Protein AF-D2R4L5-F1 (afdb_monomer)

InterPro domains:
  IPR021660 Protein of unknown function DUF3253 [PF11625] (34-108)
  IPR036388 Winged helix-like DNA-binding domain superfamily [G3DSA:1.10.10.10] (30-110)
  IPR036390 Winged helix DNA-binding domain superfamily [SSF46785] (32-108)

Foldseek 3Di:
DPPVVVVVVVVVVVVVVVVVVVPPPDDDPDDLVLLLVLLLVVQVVQDQVDWDWLLVSLCVPPVPPSVVCSVSNLVSLLVCVVVLQKFKDDPNHTDRSVPDDDTIIIHGRPD

pLDDT: mean 78.55, std 17.12, range [42.97, 93.5]

Structure (mmCIF, N/CA/C/O backbone):
data_AF-D2R4L5-F1
#
_entry.id   AF-D2R4L5-F1
#
loop_
_atom_site.group_PDB
_atom_site.id
_atom_site.type_symbol
_atom_site.label_atom_id
_atom_site.label_alt_id
_atom_site.label_comp_id
_atom_site.label_asym_id
_atom_site.label_entity_id
_atom_site.label_seq_id
_atom_site.pdbx_PDB_ins_code
_atom_site.Cartn_x
_atom_site.Cartn_y
_atom_site.Cartn_z
_atom_site.occupancy
_atom_site.B_iso_or_equiv
_atom_site.auth_seq_id
_atom_site.auth_comp_id
_atom_site.auth_asym_id
_atom_site.auth_atom_id
_atom_site.pdbx_PDB_model_num
ATOM 1 N N . MET A 1 1 ? 33.241 23.431 -46.291 1.00 52.47 1 MET A N 1
ATOM 2 C CA . MET A 1 1 ? 33.725 22.310 -45.450 1.00 52.47 1 MET A CA 1
ATOM 3 C C . MET A 1 1 ? 33.050 22.187 -44.071 1.00 52.47 1 MET A C 1
ATOM 5 O O . MET A 1 1 ? 32.964 21.078 -43.570 1.00 52.47 1 MET A O 1
ATOM 9 N N . ALA A 1 2 ? 32.491 23.248 -43.464 1.00 50.22 2 ALA A N 1
ATOM 10 C CA . ALA A 1 2 ? 31.943 23.190 -42.091 1.00 50.22 2 ALA A CA 1
ATOM 11 C C . ALA A 1 2 ? 30.556 22.516 -41.909 1.00 50.22 2 ALA A C 1
ATOM 13 O O . ALA A 1 2 ? 30.177 22.177 -40.792 1.00 50.22 2 ALA A O 1
ATOM 14 N N . ARG A 1 3 ? 29.773 22.297 -42.979 1.00 47.00 3 ARG A N 1
ATOM 15 C CA . ARG A 1 3 ? 28.398 21.748 -42.875 1.00 47.00 3 ARG A CA 1
ATOM 16 C C . ARG A 1 3 ? 28.323 20.218 -42.745 1.00 47.00 3 ARG A C 1
ATOM 18 O O . ARG A 1 3 ? 27.287 19.707 -42.328 1.00 47.00 3 ARG A O 1
ATOM 25 N N . LEU A 1 4 ? 29.395 19.489 -43.072 1.00 42.97 4 LEU A N 1
ATOM 26 C CA . LEU A 1 4 ? 29.405 18.019 -43.035 1.00 42.97 4 LEU A CA 1
ATOM 27 C C . LEU A 1 4 ? 29.688 17.473 -41.621 1.00 42.97 4 LEU A C 1
ATOM 29 O O . LEU A 1 4 ? 29.049 16.514 -41.195 1.00 42.97 4 LEU A O 1
ATOM 33 N N . ALA A 1 5 ? 30.545 18.151 -40.847 1.00 52.06 5 ALA A N 1
ATOM 34 C CA . ALA A 1 5 ? 30.889 17.764 -39.473 1.00 52.06 5 ALA A CA 1
ATOM 35 C C . ALA A 1 5 ? 29.689 17.831 -38.504 1.00 52.06 5 ALA A C 1
ATOM 37 O O . ALA A 1 5 ? 29.528 16.976 -37.635 1.00 52.06 5 ALA A O 1
ATOM 38 N N . VAL A 1 6 ? 28.782 18.797 -38.697 1.00 51.81 6 VAL A N 1
ATOM 39 C CA . VAL A 1 6 ? 27.585 18.962 -37.848 1.00 51.81 6 VAL A CA 1
ATOM 40 C C . VAL A 1 6 ? 26.556 17.841 -38.075 1.00 51.81 6 VAL A C 1
ATOM 42 O O . VAL A 1 6 ? 25.823 17.474 -37.154 1.00 51.81 6 VAL A O 1
ATOM 45 N N . LYS A 1 7 ? 26.500 17.262 -39.285 1.00 49.19 7 LYS A N 1
ATOM 46 C CA . LYS A 1 7 ? 25.564 16.173 -39.619 1.00 49.19 7 LYS A CA 1
ATOM 47 C C . LYS A 1 7 ? 25.959 14.853 -38.948 1.00 49.19 7 LYS A C 1
ATOM 49 O O . LYS A 1 7 ? 25.086 14.166 -38.427 1.00 49.19 7 LYS A O 1
ATOM 54 N N . LEU A 1 8 ? 27.256 14.555 -38.870 1.00 52.03 8 LEU A N 1
ATOM 55 C CA . LEU A 1 8 ? 27.782 13.377 -38.166 1.00 52.03 8 LEU A CA 1
ATOM 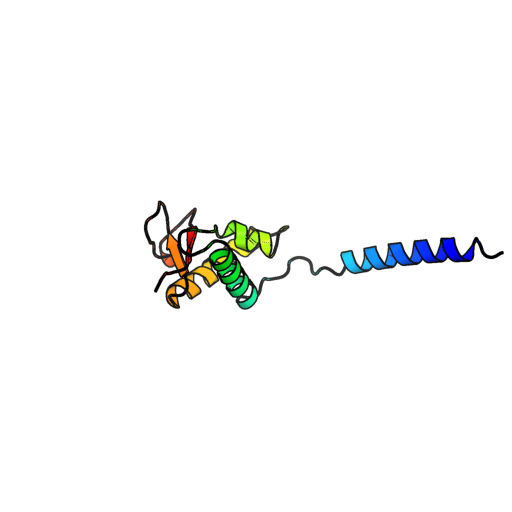56 C C . LEU A 1 8 ? 27.577 13.471 -36.642 1.00 52.03 8 LEU A C 1
ATOM 58 O O . LEU A 1 8 ? 27.194 12.490 -36.007 1.00 52.03 8 LEU A O 1
ATOM 62 N N . ALA A 1 9 ? 27.705 14.670 -36.061 1.00 52.72 9 ALA A N 1
ATOM 63 C CA . ALA A 1 9 ? 27.477 14.891 -34.630 1.00 52.72 9 ALA A CA 1
ATOM 64 C C . ALA A 1 9 ? 26.014 14.654 -34.185 1.00 52.72 9 ALA A C 1
ATOM 66 O O . ALA A 1 9 ? 25.773 14.233 -33.053 1.00 52.72 9 ALA A O 1
ATOM 67 N N . LYS A 1 10 ? 25.021 14.876 -35.064 1.00 49.88 10 LYS A N 1
ATOM 68 C CA . LYS A 1 10 ? 23.603 14.579 -34.768 1.00 49.88 10 LYS A CA 1
ATOM 69 C C . LYS A 1 10 ? 23.300 13.076 -34.748 1.00 49.88 10 LYS A C 1
ATOM 71 O O . LYS A 1 10 ? 22.508 12.644 -33.916 1.00 49.88 10 LYS A O 1
ATOM 76 N N . ILE A 1 11 ? 23.958 12.287 -35.601 1.00 55.38 11 ILE A N 1
ATOM 77 C CA . ILE A 1 11 ? 23.800 10.822 -35.652 1.00 55.38 11 ILE A CA 1
ATOM 78 C C . ILE A 1 11 ? 24.345 10.184 -34.362 1.00 55.38 11 ILE A C 1
ATOM 80 O O . ILE A 1 11 ? 23.689 9.332 -33.766 1.00 55.38 11 ILE A O 1
ATOM 84 N N . ALA A 1 12 ? 25.482 10.673 -33.855 1.00 52.12 12 ALA A N 1
ATOM 85 C CA . ALA A 1 12 ? 26.055 10.207 -32.589 1.00 52.12 12 ALA A CA 1
ATOM 86 C C . ALA A 1 12 ? 25.169 10.528 -31.366 1.00 52.12 12 ALA A C 1
ATOM 88 O O . ALA A 1 12 ? 25.120 9.756 -30.408 1.00 52.12 12 ALA A O 1
ATOM 89 N N . LYS A 1 13 ? 24.429 11.647 -31.400 1.00 45.88 13 LYS A N 1
ATOM 90 C CA . LYS A 1 13 ? 23.533 12.049 -30.303 1.00 45.88 13 LYS A CA 1
ATOM 91 C C . LYS A 1 13 ? 22.282 11.165 -30.224 1.00 45.88 13 LYS A C 1
ATOM 93 O O . LYS A 1 13 ? 21.882 10.814 -29.122 1.00 45.88 13 LYS A O 1
ATOM 98 N N . LEU A 1 14 ? 21.738 10.736 -31.368 1.00 52.41 14 LEU A N 1
ATOM 99 C CA . LEU A 1 14 ? 20.626 9.775 -31.452 1.00 52.41 14 LEU A CA 1
ATOM 100 C C . LEU A 1 14 ? 21.019 8.367 -30.973 1.00 52.41 14 LEU A C 1
ATOM 102 O O . LEU A 1 14 ? 20.245 7.722 -30.267 1.00 52.41 14 LEU A O 1
ATOM 106 N N . ALA A 1 15 ? 22.234 7.910 -31.290 1.00 53.06 15 ALA A N 1
ATOM 107 C CA . ALA A 1 15 ? 22.732 6.612 -30.829 1.00 53.06 15 ALA A CA 1
ATOM 108 C C . ALA A 1 15 ? 22.910 6.567 -29.299 1.00 53.06 15 ALA A C 1
ATOM 110 O O . ALA A 1 15 ? 22.579 5.565 -28.664 1.00 53.06 15 ALA A O 1
ATOM 111 N N . LYS A 1 16 ? 23.357 7.677 -28.691 1.00 47.22 16 LYS A N 1
ATOM 112 C CA . LYS A 1 16 ? 23.532 7.778 -27.234 1.00 47.22 16 LYS A CA 1
ATOM 113 C C . LYS A 1 16 ? 22.195 7.740 -26.483 1.00 47.22 16 LYS A C 1
ATOM 115 O O . LYS A 1 16 ? 22.097 7.065 -25.467 1.00 47.22 16 LYS A O 1
ATOM 120 N N . THR A 1 17 ? 21.144 8.356 -27.033 1.00 50.00 17 THR A N 1
ATOM 121 C CA . THR A 1 17 ? 19.787 8.294 -26.458 1.00 50.00 17 THR A CA 1
ATOM 122 C C . THR A 1 17 ? 19.170 6.895 -26.560 1.00 50.00 17 THR A C 1
ATOM 124 O O . THR A 1 17 ? 18.456 6.471 -25.657 1.00 50.00 17 THR A O 1
ATOM 127 N N . CYS A 1 18 ? 19.464 6.146 -27.628 1.00 45.62 18 CYS A N 1
ATOM 128 C CA . CYS A 1 18 ? 19.000 4.762 -27.771 1.00 45.62 18 CYS A CA 1
ATOM 129 C C . CYS A 1 18 ? 19.695 3.801 -26.791 1.00 45.62 18 CYS A C 1
ATOM 131 O O . CYS A 1 18 ? 19.033 2.954 -26.199 1.00 45.62 18 CYS A O 1
ATOM 133 N N . PHE A 1 19 ? 21.002 3.953 -26.555 1.00 45.78 19 PHE A N 1
ATOM 134 C CA . PHE A 1 19 ? 21.737 3.099 -25.611 1.00 45.78 19 PHE A CA 1
ATOM 135 C C . PHE A 1 19 ? 21.300 3.308 -24.148 1.00 45.78 19 PHE A C 1
ATOM 137 O O . PHE A 1 19 ? 21.194 2.358 -23.370 1.00 45.78 19 PHE A O 1
ATOM 144 N N . GLU A 1 20 ? 20.952 4.544 -23.792 1.00 48.31 20 GLU A N 1
ATOM 145 C CA . GLU A 1 20 ? 20.446 4.910 -22.462 1.00 48.31 20 GLU A CA 1
ATOM 146 C C . GLU A 1 20 ? 19.008 4.404 -22.222 1.00 48.31 20 GLU A C 1
ATOM 148 O O . GLU A 1 20 ? 18.613 4.120 -21.092 1.00 48.31 20 GLU A O 1
ATOM 153 N N . LEU A 1 21 ? 18.237 4.185 -23.294 1.00 53.22 21 LEU A N 1
ATOM 154 C CA . LEU A 1 21 ? 16.917 3.546 -23.245 1.00 53.22 21 LEU A CA 1
ATOM 155 C C . LEU A 1 21 ? 16.979 2.011 -23.168 1.00 53.22 21 LEU A C 1
ATOM 157 O O . LEU A 1 21 ? 16.031 1.405 -22.664 1.00 53.22 21 LEU A O 1
ATOM 161 N N . LEU A 1 22 ? 18.071 1.401 -23.640 1.00 52.97 22 LEU A N 1
ATOM 162 C CA . LEU A 1 22 ? 18.275 -0.054 -23.709 1.00 52.97 22 LEU A CA 1
ATOM 163 C C . LEU A 1 22 ? 19.066 -0.628 -22.523 1.00 52.97 22 LEU A C 1
ATOM 165 O O . LEU A 1 22 ? 19.101 -1.840 -22.351 1.00 52.97 22 LEU A O 1
ATOM 169 N N . SER A 1 23 ? 19.628 0.225 -21.663 1.00 49.41 23 SER A N 1
ATOM 170 C CA . SER A 1 23 ? 20.231 -0.177 -20.379 1.00 49.41 23 SER A CA 1
ATOM 171 C C . SER A 1 23 ? 19.214 -0.262 -19.227 1.00 49.41 23 SER A C 1
ATOM 173 O O . SER A 1 23 ? 19.593 -0.274 -18.057 1.00 49.41 23 SER A O 1
ATOM 175 N N . LYS A 1 24 ? 17.908 -0.291 -19.523 1.00 50.16 24 LYS A N 1
ATOM 176 C CA . LYS A 1 24 ? 16.883 -0.521 -18.498 1.00 50.16 24 LYS A CA 1
ATOM 177 C C . LYS A 1 24 ? 16.945 -1.992 -18.084 1.00 50.16 24 LYS A C 1
ATOM 179 O O . LYS A 1 24 ? 16.746 -2.838 -18.955 1.00 50.16 24 LYS A O 1
ATOM 184 N N . PRO A 1 25 ? 17.177 -2.323 -16.801 1.00 49.44 25 PRO A N 1
ATOM 185 C CA . PRO A 1 25 ? 17.052 -3.702 -16.366 1.00 49.44 25 PRO A CA 1
ATOM 186 C C . PRO A 1 25 ? 15.628 -4.163 -16.682 1.00 49.44 25 PRO A C 1
ATOM 188 O O . PRO A 1 25 ? 14.644 -3.533 -16.286 1.00 49.44 25 PRO A O 1
ATOM 191 N N . SER A 1 26 ? 15.534 -5.234 -17.463 1.00 57.22 26 SER A N 1
ATOM 192 C CA . SER A 1 26 ? 14.316 -6.009 -17.643 1.00 57.22 26 SER A CA 1
ATOM 193 C C . SER A 1 26 ? 13.786 -6.379 -16.256 1.00 57.22 26 SER A C 1
ATOM 195 O O . SER A 1 26 ? 14.453 -7.102 -15.524 1.00 57.22 26 SER A O 1
ATOM 197 N N . CYS A 1 27 ? 12.623 -5.820 -15.914 1.00 49.25 27 CYS A N 1
ATOM 198 C CA . CYS A 1 27 ? 11.894 -5.982 -14.653 1.00 49.25 27 CYS A CA 1
ATOM 199 C C . CYS A 1 27 ? 12.685 -5.563 -13.394 1.00 49.25 27 CYS A C 1
ATOM 201 O O . CYS A 1 27 ? 13.349 -6.392 -12.772 1.00 49.25 27 CYS A O 1
ATOM 203 N N . PRO A 1 28 ? 12.591 -4.294 -12.944 1.00 63.75 28 PRO A N 1
ATOM 204 C CA . PRO A 1 28 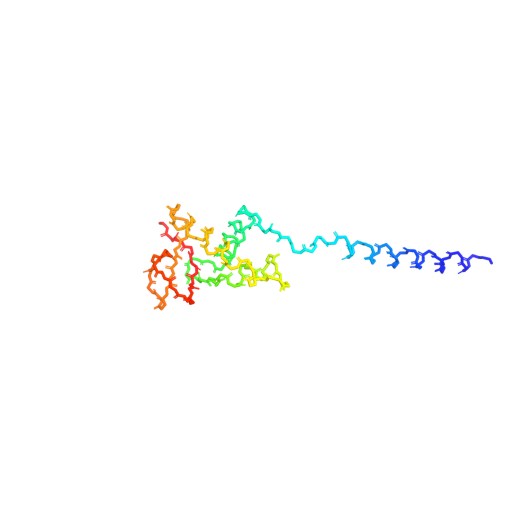? 13.089 -3.944 -11.622 1.00 63.75 28 PRO A CA 1
ATOM 205 C C . PRO A 1 28 ? 12.226 -4.649 -10.568 1.00 63.75 28 PRO A C 1
ATOM 207 O O . PRO A 1 28 ? 11.033 -4.370 -10.449 1.00 63.75 28 PRO A O 1
ATOM 210 N N . VAL A 1 29 ? 12.828 -5.554 -9.793 1.00 65.31 29 VAL A N 1
ATOM 211 C CA . VAL A 1 29 ? 12.244 -6.004 -8.523 1.00 65.31 29 VAL A CA 1
ATOM 212 C C . VAL A 1 29 ? 12.119 -4.763 -7.644 1.00 65.31 29 VAL A C 1
ATOM 214 O O . VAL A 1 29 ? 13.131 -4.152 -7.289 1.00 65.31 29 VAL A O 1
ATOM 217 N N . LEU A 1 30 ? 10.890 -4.337 -7.345 1.00 76.81 30 LEU A N 1
ATOM 218 C CA . LEU A 1 30 ? 10.683 -3.165 -6.506 1.00 76.81 30 LEU A CA 1
ATOM 219 C C . LEU A 1 30 ? 11.114 -3.484 -5.079 1.00 76.81 30 LEU A C 1
ATOM 221 O O . LEU A 1 30 ? 10.668 -4.453 -4.466 1.00 76.81 30 LEU A O 1
ATOM 225 N N . THR A 1 31 ? 11.976 -2.641 -4.524 1.00 86.38 31 THR A N 1
ATOM 226 C CA . THR A 1 31 ? 12.368 -2.785 -3.123 1.00 86.38 31 THR A CA 1
ATOM 227 C C . THR A 1 31 ? 11.209 -2.382 -2.210 1.00 86.38 31 THR A C 1
ATOM 229 O O . THR A 1 31 ? 10.411 -1.498 -2.537 1.00 86.38 31 THR A O 1
ATOM 232 N N . GLY A 1 32 ? 11.133 -2.988 -1.021 1.00 86.69 32 GLY A N 1
ATOM 233 C CA . GLY A 1 32 ? 10.084 -2.665 -0.046 1.00 86.69 32 GLY A CA 1
ATOM 234 C C . GLY A 1 32 ? 10.040 -1.176 0.316 1.00 86.69 32 GLY A C 1
ATOM 235 O O . GLY A 1 32 ? 8.960 -0.609 0.447 1.00 86.69 32 GLY A O 1
ATOM 236 N N . VAL A 1 33 ? 11.205 -0.523 0.366 1.00 88.88 33 VAL A N 1
ATOM 237 C CA . VAL A 1 33 ? 11.342 0.912 0.662 1.00 88.88 33 VAL A CA 1
ATOM 238 C C . VAL A 1 33 ? 10.720 1.785 -0.433 1.00 88.88 33 VAL A C 1
ATOM 240 O O . VAL A 1 33 ? 10.043 2.766 -0.127 1.00 88.88 33 VAL A O 1
ATOM 243 N N . GLN A 1 34 ? 10.900 1.429 -1.710 1.00 90.00 34 GLN A N 1
ATOM 244 C CA . GLN A 1 34 ? 10.294 2.167 -2.826 1.00 90.00 34 GLN A CA 1
ATOM 245 C C . GLN A 1 34 ? 8.768 2.07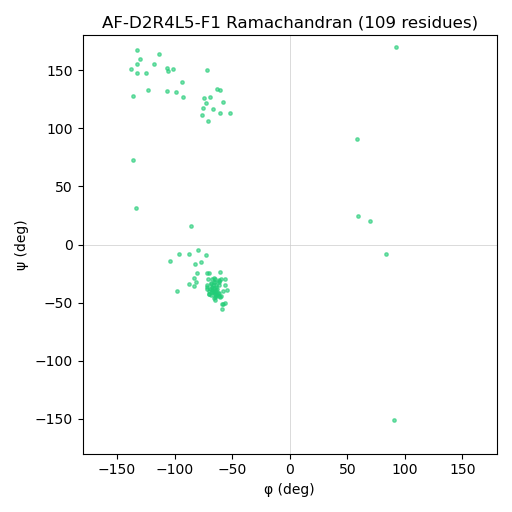3 -2.793 1.00 90.00 34 GLN A C 1
ATOM 247 O O . GLN A 1 34 ? 8.081 3.074 -2.992 1.00 90.00 34 GLN A O 1
ATOM 252 N N . ILE A 1 35 ? 8.244 0.880 -2.508 1.00 92.06 35 ILE A N 1
ATOM 253 C CA . ILE A 1 35 ? 6.804 0.649 -2.388 1.00 92.06 35 ILE A CA 1
ATOM 254 C C . ILE A 1 35 ? 6.236 1.430 -1.201 1.00 92.06 35 ILE A C 1
ATOM 256 O O . ILE A 1 35 ? 5.242 2.133 -1.358 1.00 92.06 35 ILE A O 1
ATOM 260 N N . GLU A 1 36 ? 6.878 1.348 -0.034 1.00 93.19 36 GLU A N 1
ATOM 261 C CA . GLU A 1 36 ? 6.472 2.069 1.176 1.00 93.19 36 GLU A CA 1
ATOM 262 C C . GLU A 1 36 ? 6.407 3.581 0.928 1.00 93.19 36 GLU A C 1
ATOM 264 O O . GLU A 1 36 ? 5.372 4.206 1.172 1.00 93.19 36 GLU A O 1
ATOM 269 N N . SER A 1 37 ? 7.468 4.155 0.354 1.00 93.00 37 SER A N 1
ATOM 270 C CA . SER A 1 37 ? 7.520 5.581 0.027 1.00 93.00 37 SER A CA 1
ATOM 271 C C . SER A 1 37 ? 6.422 5.985 -0.961 1.00 93.00 37 SER A C 1
ATOM 273 O O . SER A 1 37 ? 5.718 6.969 -0.732 1.00 93.00 37 SER A O 1
ATOM 275 N N . ALA A 1 38 ? 6.209 5.201 -2.021 1.00 93.25 38 ALA A N 1
ATOM 276 C CA . ALA A 1 38 ? 5.185 5.491 -3.021 1.00 93.25 38 ALA A CA 1
ATOM 277 C C . ALA A 1 38 ? 3.765 5.429 -2.447 1.00 93.25 38 ALA A C 1
ATOM 279 O O . ALA A 1 38 ? 2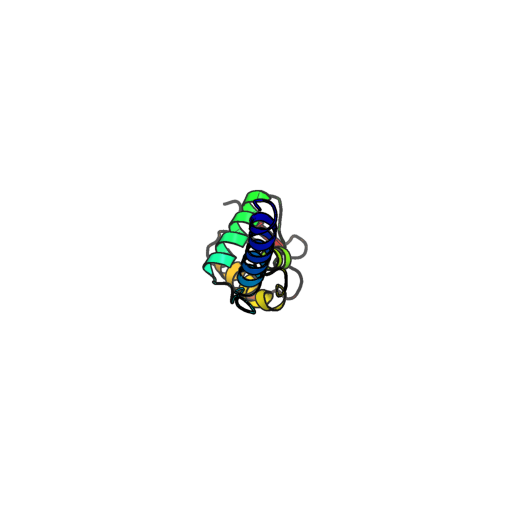.937 6.282 -2.773 1.00 93.25 38 ALA A O 1
ATOM 280 N N . ILE A 1 39 ? 3.476 4.451 -1.578 1.00 92.94 39 ILE A N 1
ATOM 281 C CA . ILE A 1 39 ? 2.182 4.361 -0.894 1.00 92.94 39 ILE A CA 1
ATOM 282 C C . ILE A 1 39 ? 1.953 5.634 -0.087 1.00 92.94 39 ILE A C 1
ATOM 284 O O . ILE A 1 39 ? 0.950 6.309 -0.319 1.00 92.94 39 ILE A O 1
ATOM 288 N N . LEU A 1 40 ? 2.891 5.983 0.802 1.00 91.81 40 LEU A N 1
ATOM 289 C CA . LEU A 1 40 ? 2.784 7.143 1.688 1.00 91.81 40 LEU A CA 1
ATOM 290 C C . LEU A 1 40 ? 2.641 8.453 0.905 1.00 91.81 40 LEU A C 1
ATOM 292 O O . LEU A 1 40 ? 1.763 9.254 1.215 1.00 91.81 40 LEU A O 1
ATOM 296 N N . GLN A 1 41 ? 3.429 8.645 -0.154 1.00 91.50 41 GLN A N 1
ATOM 297 C CA . GLN A 1 41 ? 3.331 9.824 -1.017 1.00 91.50 41 GLN A CA 1
ATOM 298 C C . GLN A 1 41 ? 1.965 9.929 -1.702 1.00 91.50 41 GLN A C 1
ATOM 300 O O . GLN A 1 41 ? 1.381 11.012 -1.741 1.00 91.50 41 GLN A O 1
ATOM 305 N N . LEU A 1 42 ? 1.433 8.825 -2.234 1.00 92.06 42 LEU A N 1
ATOM 306 C CA . LEU A 1 42 ? 0.144 8.831 -2.927 1.00 92.06 42 LEU A CA 1
ATOM 307 C C . LEU A 1 42 ? -1.020 9.098 -1.974 1.00 92.06 42 LEU A C 1
ATOM 309 O O . LEU A 1 42 ? -1.908 9.885 -2.311 1.00 92.06 42 LEU A O 1
ATOM 313 N N . VAL A 1 43 ? -1.026 8.478 -0.792 1.00 91.12 43 VAL A N 1
ATOM 314 C CA . VAL A 1 43 ? -2.082 8.732 0.197 1.00 91.12 43 VAL A CA 1
ATOM 315 C C . VAL A 1 43 ? -1.973 10.146 0.778 1.00 91.12 43 VAL A C 1
ATOM 317 O O . VAL A 1 43 ? -2.990 10.826 0.892 1.00 91.12 43 VAL A O 1
ATOM 320 N N . ALA A 1 44 ? -0.757 10.650 1.024 1.00 88.19 44 ALA A N 1
ATOM 321 C CA . ALA A 1 44 ? -0.525 12.020 1.486 1.00 88.19 44 ALA A CA 1
ATOM 322 C C . ALA A 1 44 ? -0.957 13.063 0.452 1.00 88.19 44 ALA A C 1
ATOM 324 O O . ALA A 1 44 ? -1.667 14.008 0.787 1.00 88.19 44 ALA A O 1
ATOM 325 N N . LYS A 1 45 ? -0.616 12.857 -0.825 1.00 89.88 45 LYS A N 1
ATOM 326 C CA . LYS A 1 45 ? -1.019 13.748 -1.922 1.00 89.88 45 LYS A CA 1
ATOM 327 C C . LYS A 1 45 ? -2.539 13.826 -2.086 1.00 89.88 45 LYS A C 1
ATOM 329 O O . LYS A 1 45 ? -3.059 14.851 -2.519 1.00 89.88 45 LYS A O 1
ATOM 334 N N . ARG A 1 46 ? -3.260 12.742 -1.785 1.00 88.06 46 ARG A N 1
ATOM 335 C CA . ARG A 1 46 ? -4.726 12.701 -1.876 1.00 88.06 46 ARG A CA 1
ATOM 336 C C . ARG A 1 46 ? -5.412 13.309 -0.644 1.00 88.06 46 ARG A C 1
ATOM 338 O O . ARG A 1 46 ? -6.486 13.893 -0.799 1.00 8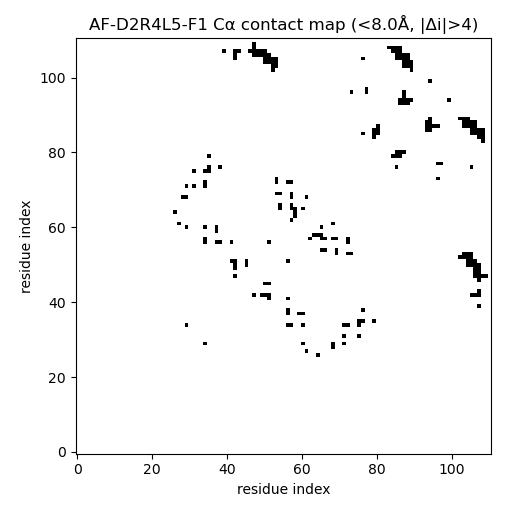8.06 46 ARG A O 1
ATOM 345 N N . GLY A 1 47 ? -4.803 13.197 0.532 1.00 83.88 47 GLY A N 1
ATOM 346 C CA . GLY A 1 47 ? -5.340 13.684 1.802 1.00 83.88 47 GLY A CA 1
ATOM 347 C C . GLY A 1 47 ? -6.152 12.632 2.578 1.00 83.88 47 GLY A C 1
ATOM 348 O O . GLY A 1 47 ? -6.478 11.573 2.039 1.00 83.88 47 GLY A O 1
ATOM 349 N N . PRO A 1 48 ? -6.508 12.920 3.844 1.00 75.19 48 PRO A N 1
ATOM 350 C CA . PRO A 1 48 ? -6.983 11.929 4.822 1.00 75.19 48 PRO A CA 1
ATOM 351 C C . PRO A 1 48 ? -8.333 11.280 4.484 1.00 75.19 48 PRO A C 1
ATOM 353 O O . PRO A 1 48 ? -8.568 10.126 4.823 1.00 75.19 48 PRO A O 1
ATOM 356 N N . ALA A 1 49 ? -9.214 11.979 3.765 1.00 77.56 49 ALA A N 1
ATOM 357 C CA . ALA A 1 49 ? -10.525 11.450 3.374 1.00 77.56 49 ALA A CA 1
ATOM 358 C C . ALA A 1 49 ? -10.502 10.653 2.057 1.00 77.56 49 ALA A C 1
ATOM 360 O O . ALA A 1 49 ? -11.511 10.070 1.656 1.00 77.56 49 ALA A O 1
ATOM 361 N N . LYS A 1 50 ? -9.375 10.655 1.337 1.00 87.94 50 LYS A N 1
ATOM 362 C CA . LYS A 1 50 ? -9.265 10.032 0.018 1.00 87.94 50 LYS A CA 1
ATOM 363 C C . LYS A 1 50 ? -8.463 8.742 0.103 1.00 87.94 50 LYS A C 1
ATOM 365 O O . LYS A 1 50 ? -7.576 8.577 0.931 1.00 87.94 50 LYS A O 1
ATOM 370 N N . SER A 1 51 ? -8.771 7.828 -0.808 1.00 90.31 51 SER A N 1
ATOM 371 C CA . SER A 1 51 ? -8.089 6.541 -0.907 1.00 90.31 51 SER A CA 1
ATOM 372 C C . SER A 1 51 ? -7.381 6.374 -2.244 1.00 90.31 51 SER A C 1
ATOM 374 O O . SER A 1 51 ? -7.784 6.984 -3.234 1.00 90.31 51 SER A O 1
ATOM 376 N N . CYS A 1 52 ? -6.345 5.541 -2.297 1.00 91.00 52 CYS A N 1
ATOM 377 C CA . CYS A 1 52 ? -5.719 5.052 -3.528 1.00 91.00 52 CYS A CA 1
ATOM 378 C C . CYS A 1 52 ? -5.936 3.537 -3.674 1.00 91.00 52 CYS A C 1
ATOM 380 O O . CYS A 1 52 ? -6.355 2.860 -2.731 1.00 91.00 52 CYS A O 1
ATOM 382 N N . CYS A 1 53 ? -5.719 2.985 -4.870 1.00 90.38 53 CYS A N 1
ATOM 383 C CA . CYS A 1 53 ? -5.734 1.532 -5.067 1.00 90.38 53 CYS A CA 1
ATOM 384 C C . CYS A 1 53 ? -4.307 0.964 -5.145 1.00 90.38 53 CYS A C 1
ATOM 386 O O . CYS A 1 53 ? -3.410 1.641 -5.647 1.00 90.38 53 CYS A O 1
ATOM 388 N N . PRO A 1 54 ? -4.088 -0.304 -4.746 1.00 89.56 54 PRO A N 1
ATOM 389 C CA . PRO A 1 54 ? -2.779 -0.948 -4.874 1.00 89.56 54 PRO A CA 1
ATOM 390 C C . PRO A 1 54 ? -2.230 -0.903 -6.305 1.00 89.56 54 PRO A C 1
ATOM 392 O O . PRO A 1 54 ? -1.053 -0.633 -6.517 1.00 89.56 54 PRO A O 1
ATOM 395 N N . SER A 1 55 ? -3.096 -1.093 -7.308 1.00 89.94 55 SER A N 1
ATOM 396 C CA . SER A 1 55 ? -2.718 -1.040 -8.726 1.00 89.94 55 SER A CA 1
ATOM 397 C C . SER A 1 55 ? -2.176 0.319 -9.163 1.00 89.94 55 SER A C 1
ATOM 399 O O . SER A 1 55 ? -1.370 0.375 -10.080 1.00 89.94 55 SER A O 1
ATOM 401 N N . GLU A 1 56 ? -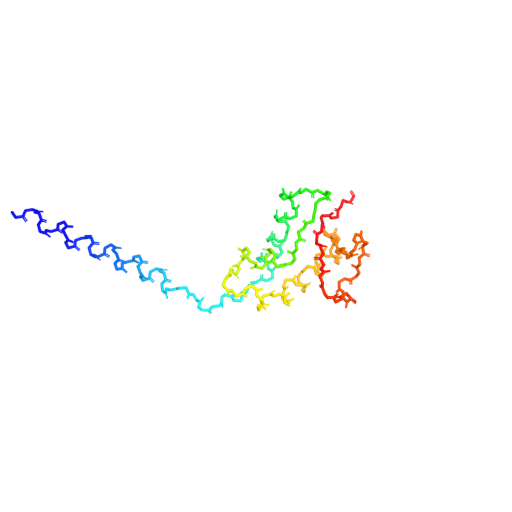2.619 1.414 -8.547 1.00 90.88 56 GLU A N 1
ATOM 402 C CA . GLU A 1 56 ? -2.104 2.752 -8.849 1.00 90.88 56 GLU A CA 1
ATOM 403 C C . GLU A 1 56 ? -0.667 2.911 -8.347 1.00 90.88 56 GLU A C 1
ATOM 405 O O . GLU A 1 56 ? 0.187 3.383 -9.094 1.00 90.88 56 GLU A O 1
ATOM 410 N N . VAL A 1 57 ? -0.384 2.426 -7.135 1.00 91.56 57 VAL A N 1
ATOM 411 C CA . VAL A 1 57 ? 0.972 2.388 -6.567 1.00 91.56 57 VAL A CA 1
ATOM 412 C C . VAL A 1 57 ? 1.900 1.593 -7.486 1.00 91.56 57 VAL A C 1
ATOM 414 O O . VAL A 1 57 ? 2.941 2.095 -7.907 1.00 91.56 57 VAL A O 1
ATOM 417 N N . ALA A 1 58 ? 1.495 0.379 -7.870 1.00 90.69 58 ALA A N 1
ATOM 418 C CA . ALA A 1 58 ? 2.305 -0.459 -8.750 1.00 90.69 58 ALA A CA 1
ATOM 419 C C . ALA A 1 58 ? 2.501 0.157 -10.138 1.00 90.69 58 ALA A C 1
ATOM 421 O O . ALA A 1 58 ? 3.599 0.089 -10.678 1.00 90.69 58 ALA A O 1
ATOM 4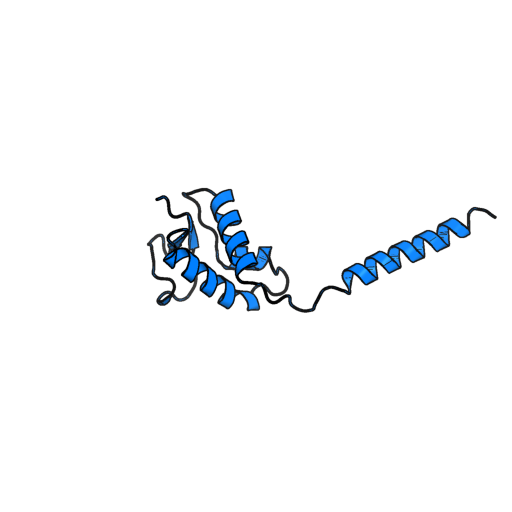22 N N . ARG A 1 59 ? 1.476 0.797 -10.717 1.00 89.75 59 ARG A N 1
ATOM 423 C CA . ARG A 1 59 ? 1.603 1.491 -12.010 1.00 89.75 59 ARG A CA 1
ATOM 424 C C . ARG A 1 59 ? 2.538 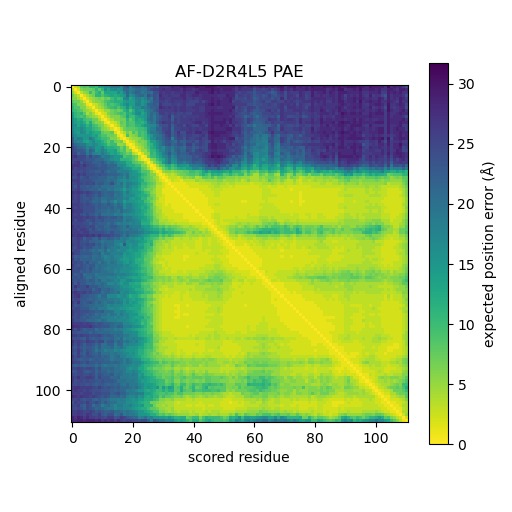2.692 -11.942 1.00 89.75 59 ARG A C 1
ATOM 426 O O . ARG A 1 59 ? 3.204 2.969 -12.933 1.00 89.75 59 ARG A O 1
ATOM 433 N N . SER A 1 60 ? 2.599 3.382 -10.803 1.00 88.50 60 SER A N 1
ATOM 434 C CA . SER A 1 60 ? 3.525 4.500 -10.607 1.00 88.50 60 SER A CA 1
ATOM 435 C C . SER A 1 60 ? 4.987 4.053 -10.573 1.00 88.50 60 SER A C 1
ATOM 437 O O . SER A 1 60 ? 5.859 4.836 -10.937 1.00 88.50 60 SER A O 1
ATOM 439 N N . LEU A 1 61 ? 5.257 2.828 -10.117 1.00 87.00 61 LEU A N 1
ATOM 440 C CA . LEU A 1 61 ? 6.612 2.301 -9.942 1.00 87.00 61 LEU A CA 1
ATOM 441 C C . LEU A 1 61 ? 7.070 1.418 -11.113 1.00 87.00 61 LEU A C 1
ATOM 443 O O . LEU A 1 61 ? 8.213 1.506 -11.548 1.00 87.00 61 LEU A O 1
ATOM 447 N N . ALA A 1 62 ? 6.175 0.585 -11.640 1.00 87.44 62 ALA A N 1
ATOM 448 C CA . ALA A 1 62 ? 6.440 -0.376 -12.705 1.00 87.44 62 ALA A CA 1
ATOM 449 C C . ALA A 1 62 ? 5.296 -0.356 -13.740 1.00 87.44 62 ALA A C 1
ATOM 451 O O . ALA A 1 62 ? 4.502 -1.292 -13.806 1.00 87.44 62 ALA A O 1
ATOM 452 N N . PRO A 1 63 ? 5.175 0.685 -14.584 1.00 85.56 63 PRO A N 1
ATOM 453 C CA . PRO A 1 63 ? 4.038 0.838 -15.500 1.00 85.56 63 PRO A CA 1
ATOM 454 C C . PRO A 1 63 ? 3.878 -0.322 -16.497 1.00 85.56 63 PRO A C 1
ATOM 456 O O . PRO A 1 63 ? 2.754 -0.633 -16.892 1.00 85.56 63 PRO A O 1
ATOM 459 N N . LEU A 1 64 ? 4.981 -0.978 -16.873 1.00 85.06 64 LEU A N 1
ATOM 460 C CA . LEU A 1 64 ? 4.994 -2.104 -17.812 1.00 85.06 64 LEU A CA 1
ATOM 461 C C . LEU A 1 64 ? 4.674 -3.453 -17.148 1.00 85.06 64 LEU A C 1
ATOM 463 O O . LEU A 1 64 ? 4.088 -4.309 -17.800 1.00 85.06 64 LEU A O 1
ATOM 467 N N . ASP A 1 65 ? 4.997 -3.624 -15.861 1.00 86.25 65 ASP A N 1
ATOM 468 C CA . ASP A 1 65 ? 4.908 -4.916 -15.159 1.00 86.25 65 ASP A CA 1
ATOM 469 C C . ASP A 1 65 ? 4.226 -4.812 -13.781 1.00 86.25 65 ASP A C 1
ATOM 471 O O . ASP A 1 65 ? 4.515 -5.521 -12.820 1.00 86.25 65 ASP A O 1
ATOM 475 N N . TRP A 1 66 ? 3.279 -3.881 -13.662 1.00 86.94 66 TRP A N 1
ATOM 476 C CA . TRP A 1 66 ? 2.610 -3.568 -12.396 1.00 86.94 66 TRP A CA 1
ATOM 477 C C . TRP A 1 66 ? 1.848 -4.759 -11.800 1.00 86.94 66 TRP A C 1
ATOM 479 O O . TRP A 1 66 ? 1.592 -4.780 -10.597 1.00 86.94 66 TRP A O 1
ATOM 489 N N . ARG A 1 67 ? 1.454 -5.738 -12.628 1.00 87.75 67 ARG A N 1
ATOM 490 C CA . ARG A 1 67 ? 0.737 -6.937 -12.172 1.00 87.75 67 ARG A CA 1
ATOM 491 C C . ARG A 1 67 ? 1.642 -7.852 -11.356 1.00 87.75 67 ARG A C 1
ATOM 493 O O . ARG A 1 67 ? 1.196 -8.308 -10.308 1.00 87.75 67 ARG A O 1
ATOM 500 N N . ALA A 1 68 ? 2.887 -8.060 -11.789 1.00 88.50 68 ALA A N 1
ATOM 501 C CA . ALA A 1 68 ? 3.861 -8.858 -11.047 1.00 88.50 68 ALA A CA 1
ATOM 502 C C . ALA A 1 68 ? 4.165 -8.246 -9.670 1.00 88.50 68 ALA A C 1
ATOM 504 O O . ALA A 1 68 ? 4.361 -8.961 -8.697 1.00 88.50 68 ALA A O 1
ATOM 505 N N . GLN A 1 69 ? 4.095 -6.916 -9.566 1.00 88.00 69 GLN A N 1
ATOM 506 C CA . GLN A 1 69 ? 4.365 -6.185 -8.326 1.00 88.00 69 GLN A CA 1
ATOM 507 C C . GLN A 1 69 ? 3.189 -6.182 -7.334 1.00 88.00 69 GLN A C 1
ATOM 509 O O . GLN A 1 69 ? 3.313 -5.646 -6.235 1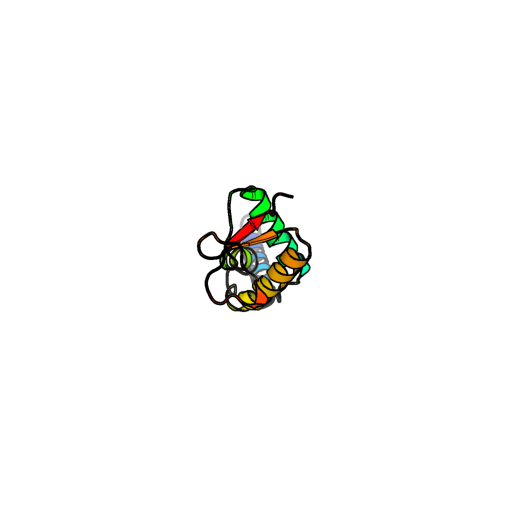.00 88.00 69 GLN A O 1
ATOM 514 N N . MET A 1 70 ? 2.017 -6.726 -7.692 1.00 89.38 70 MET A N 1
ATOM 515 C CA . MET A 1 70 ? 0.836 -6.644 -6.822 1.00 89.38 70 MET A CA 1
ATOM 516 C C . MET A 1 70 ? 1.001 -7.371 -5.496 1.00 89.38 70 MET A C 1
ATOM 518 O O . MET A 1 70 ? 0.502 -6.868 -4.487 1.00 89.38 70 MET A O 1
ATOM 522 N N . GLU A 1 71 ? 1.690 -8.508 -5.490 1.00 89.19 71 GLU A N 1
ATOM 523 C CA . GLU A 1 71 ? 1.928 -9.266 -4.262 1.00 89.19 71 GLU A CA 1
ATOM 524 C C . GLU A 1 71 ? 2.813 -8.469 -3.298 1.00 89.19 71 GLU A C 1
ATOM 526 O O . GLU A 1 71 ? 2.455 -8.267 -2.137 1.00 89.19 71 GLU A O 1
ATOM 531 N N . ASP A 1 72 ? 3.902 -7.884 -3.804 1.00 90.69 72 ASP A N 1
ATOM 532 C CA . ASP A 1 72 ? 4.783 -7.034 -3.006 1.00 90.69 72 ASP A CA 1
ATOM 533 C C . ASP A 1 72 ? 4.077 -5.778 -2.498 1.00 90.69 72 ASP A C 1
ATOM 535 O O . ASP A 1 72 ? 4.196 -5.432 -1.323 1.00 90.69 72 ASP A O 1
ATOM 539 N N . VAL A 1 73 ? 3.272 -5.122 -3.338 1.00 91.81 73 VAL A N 1
ATOM 540 C CA . VAL A 1 73 ? 2.494 -3.953 -2.908 1.00 91.81 73 VAL A CA 1
ATOM 541 C C . VAL A 1 73 ? 1.506 -4.317 -1.802 1.00 91.81 73 VAL A C 1
ATOM 543 O O . VAL A 1 73 ? 1.391 -3.570 -0.830 1.00 91.81 73 VAL A O 1
ATOM 546 N N . ARG A 1 74 ? 0.817 -5.462 -1.896 1.00 91.19 74 ARG A N 1
ATOM 547 C CA . ARG A 1 74 ? -0.087 -5.936 -0.834 1.00 91.19 74 ARG A CA 1
ATOM 548 C C . ARG A 1 74 ? 0.672 -6.252 0.450 1.00 91.19 74 ARG A C 1
ATOM 550 O O . ARG A 1 74 ? 0.236 -5.837 1.525 1.00 91.19 74 ARG A O 1
ATOM 557 N N . ARG A 1 75 ? 1.818 -6.925 0.349 1.00 91.44 75 ARG A N 1
ATOM 558 C CA . ARG A 1 75 ? 2.678 -7.259 1.490 1.00 91.44 75 ARG A CA 1
ATOM 559 C C . ARG A 1 75 ? 3.146 -6.007 2.229 1.00 91.44 75 ARG A C 1
ATOM 561 O O . ARG A 1 75 ? 2.946 -5.906 3.437 1.00 91.44 75 ARG A O 1
ATOM 568 N N . ILE A 1 76 ? 3.701 -5.027 1.517 1.00 93.50 76 ILE A N 1
ATOM 569 C CA . ILE A 1 76 ? 4.179 -3.776 2.124 1.00 93.50 76 ILE A CA 1
ATOM 570 C C . ILE A 1 76 ? 3.015 -2.939 2.667 1.00 93.50 76 ILE A C 1
ATOM 572 O O . ILE A 1 76 ? 3.104 -2.421 3.777 1.00 93.50 76 ILE A O 1
ATOM 576 N N . ALA A 1 77 ? 1.885 -2.855 1.956 1.00 92.25 77 ALA A N 1
ATOM 577 C CA . ALA A 1 77 ? 0.697 -2.177 2.477 1.00 92.25 77 ALA A CA 1
ATOM 578 C C . ALA A 1 77 ? 0.218 -2.800 3.800 1.00 92.25 77 ALA A C 1
ATOM 580 O O . ALA A 1 77 ? -0.123 -2.077 4.733 1.00 92.25 77 ALA A O 1
ATOM 581 N N . SER A 1 78 ? 0.264 -4.130 3.921 1.00 91.81 78 SER A N 1
ATOM 582 C CA . SER A 1 78 ? -0.080 -4.837 5.163 1.00 91.81 78 SER A CA 1
ATOM 583 C C . SER A 1 78 ? 0.858 -4.465 6.314 1.00 91.81 78 SER A C 1
ATOM 585 O O . SER A 1 78 ? 0.405 -4.216 7.430 1.00 91.81 78 SER A O 1
ATOM 587 N N . GLN A 1 79 ? 2.161 -4.350 6.040 1.00 92.88 79 GLN A N 1
ATOM 588 C CA . GLN A 1 79 ? 3.142 -3.889 7.027 1.00 92.88 79 GLN A CA 1
ATOM 589 C C . GLN A 1 79 ? 2.870 -2.445 7.473 1.00 92.88 79 GLN A C 1
ATOM 591 O O . GLN A 1 79 ? 3.005 -2.132 8.653 1.00 92.88 79 GLN A O 1
ATOM 596 N N . LEU A 1 80 ? 2.444 -1.566 6.563 1.00 92.06 80 LEU A N 1
ATOM 597 C CA . LEU A 1 80 ? 2.084 -0.184 6.899 1.00 92.06 80 LEU A CA 1
ATOM 598 C C . LEU A 1 80 ? 0.809 -0.084 7.745 1.00 92.06 80 LEU A C 1
ATOM 600 O O . LEU A 1 80 ? 0.723 0.796 8.603 1.00 92.06 80 LEU A O 1
ATOM 604 N N . VAL A 1 81 ? -0.152 -0.991 7.543 1.00 92.88 81 VAL A N 1
ATOM 605 C CA . VAL A 1 81 ? -1.319 -1.125 8.430 1.00 92.88 81 VAL A CA 1
ATOM 606 C C . VAL A 1 81 ? -0.887 -1.565 9.823 1.00 92.88 81 VAL A C 1
ATOM 608 O O . VAL A 1 81 ? -1.320 -0.966 10.805 1.00 92.88 81 VAL A O 1
ATOM 611 N N . ALA A 1 82 ? 0.010 -2.551 9.921 1.00 90.62 82 ALA A N 1
ATOM 612 C CA . ALA A 1 82 ? 0.553 -3.002 11.203 1.00 90.62 82 ALA A CA 1
ATOM 613 C C . ALA A 1 82 ? 1.323 -1.887 11.937 1.00 90.62 82 ALA A C 1
ATOM 615 O O . ALA A 1 82 ? 1.230 -1.775 13.155 1.00 90.62 82 ALA A O 1
ATOM 616 N N . LYS A 1 83 ? 2.019 -1.010 11.196 1.00 91.19 83 LYS A N 1
ATOM 617 C CA . LYS A 1 83 ? 2.662 0.209 11.724 1.00 91.19 83 LYS A CA 1
ATOM 618 C C . LYS A 1 83 ? 1.666 1.325 12.091 1.00 91.19 83 LYS A C 1
ATOM 620 O O . LYS A 1 83 ? 2.074 2.338 12.647 1.00 91.19 83 LYS A O 1
ATOM 625 N N . GLY A 1 84 ? 0.381 1.192 11.752 1.00 90.94 84 GLY A N 1
ATOM 626 C CA . GLY A 1 84 ? -0.643 2.204 12.026 1.00 90.94 84 GLY A CA 1
ATOM 627 C C . GLY A 1 84 ? -0.516 3.491 11.200 1.00 90.94 84 GLY A C 1
ATOM 628 O O . GLY A 1 84 ? -1.055 4.516 11.611 1.00 90.94 84 GLY A O 1
ATOM 629 N N . LEU A 1 85 ? 0.187 3.448 10.062 1.00 90.50 85 LEU A N 1
ATOM 630 C CA . LEU A 1 85 ? 0.390 4.605 9.173 1.00 90.50 85 LEU A CA 1
ATOM 631 C C . LEU A 1 85 ? -0.737 4.755 8.147 1.00 90.50 85 LEU A C 1
ATOM 633 O O . LEU A 1 85 ? -1.107 5.859 7.748 1.00 90.50 85 LEU A O 1
ATOM 637 N N . ILE A 1 86 ? -1.284 3.625 7.708 1.00 92.50 86 ILE A N 1
ATOM 638 C CA . ILE A 1 86 ? -2.396 3.567 6.764 1.00 92.50 86 ILE A CA 1
ATOM 639 C C . ILE A 1 86 ? -3.451 2.602 7.282 1.00 92.50 86 ILE A C 1
ATOM 641 O O . ILE A 1 86 ? -3.211 1.796 8.180 1.00 92.50 86 ILE A O 1
ATOM 645 N N . GLU A 1 87 ? -4.613 2.643 6.658 1.00 92.25 87 GLU A N 1
ATOM 646 C CA . GLU A 1 87 ? -5.670 1.665 6.854 1.00 92.25 87 GLU A CA 1
ATOM 647 C C . GLU A 1 87 ? -6.214 1.210 5.500 1.00 92.25 87 GLU A C 1
ATOM 649 O O . GLU A 1 87 ? -6.225 1.947 4.506 1.00 92.25 87 GLU A O 1
ATOM 654 N N . ILE A 1 88 ? -6.626 -0.053 5.461 1.00 92.56 88 ILE A N 1
ATOM 655 C CA . ILE A 1 88 ? -7.138 -0.701 4.262 1.00 92.56 88 ILE A CA 1
ATOM 656 C C . ILE A 1 88 ? -8.639 -0.841 4.415 1.00 92.56 88 ILE A C 1
ATOM 658 O O . ILE A 1 88 ? -9.133 -1.273 5.451 1.00 92.56 88 ILE A O 1
ATOM 662 N N . THR A 1 89 ? -9.365 -0.460 3.370 1.00 92.19 89 THR A N 1
ATOM 663 C CA . THR A 1 89 ? -10.821 -0.527 3.338 1.00 92.19 89 THR A CA 1
ATOM 664 C C . THR A 1 89 ? -11.321 -1.327 2.146 1.00 92.19 89 THR A C 1
ATOM 666 O O . THR A 1 89 ? -10.730 -1.313 1.060 1.00 92.19 89 THR A O 1
ATOM 669 N N . GLN A 1 90 ? -12.446 -2.007 2.340 1.00 92.25 90 GLN A N 1
ATOM 670 C CA . GLN A 1 90 ? -13.193 -2.694 1.295 1.00 92.25 90 GLN A CA 1
ATOM 671 C C . GLN A 1 90 ? -14.677 -2.385 1.491 1.00 92.25 90 GLN A C 1
ATOM 673 O O . GLN A 1 90 ? -15.194 -2.474 2.599 1.00 92.25 90 GLN A O 1
ATOM 678 N N . GLY A 1 91 ? -15.353 -1.923 0.434 1.00 88.19 91 GLY A N 1
ATOM 679 C CA . GLY A 1 91 ? -16.741 -1.451 0.554 1.00 88.19 91 GLY A CA 1
ATOM 680 C C . GLY A 1 91 ? -16.921 -0.283 1.539 1.00 88.19 91 GLY A C 1
ATOM 681 O O . GLY A 1 91 ? -17.998 -0.116 2.094 1.00 88.19 91 GLY A O 1
ATOM 682 N N . GLY A 1 92 ? -15.864 0.497 1.797 1.00 86.44 92 GLY A N 1
ATOM 683 C CA . GLY A 1 92 ? -15.873 1.603 2.764 1.00 86.44 92 GLY A CA 1
ATOM 684 C C . GLY A 1 92 ? -15.621 1.195 4.220 1.00 86.44 92 GLY A C 1
ATOM 685 O O . GLY A 1 92 ? -15.405 2.071 5.052 1.00 86.44 92 GLY A O 1
ATOM 686 N N . GLN A 1 93 ? -15.575 -0.104 4.522 1.00 87.94 93 GLN A N 1
ATOM 687 C CA . GLN A 1 93 ? -15.304 -0.612 5.866 1.00 87.94 93 GLN A CA 1
ATOM 688 C C . GLN A 1 93 ? -13.810 -0.904 6.050 1.00 87.94 93 GLN A C 1
ATOM 690 O O . GLN A 1 93 ? -13.197 -1.425 5.113 1.00 87.94 93 GLN A O 1
ATOM 695 N N . PRO A 1 94 ? -13.205 -0.588 7.212 1.00 89.38 94 PRO A N 1
ATOM 696 C CA . PRO A 1 94 ? -11.856 -1.030 7.553 1.00 89.38 94 PRO A CA 1
ATOM 697 C C . PRO A 1 94 ? -11.787 -2.552 7.576 1.00 89.38 94 PRO A C 1
ATOM 699 O O . PRO A 1 94 ? -12.647 -3.213 8.154 1.00 89.38 94 PRO A O 1
ATOM 702 N N . VAL A 1 95 ? -10.762 -3.109 6.944 1.00 90.44 95 VAL A N 1
ATOM 703 C CA . VAL A 1 95 ? -10.590 -4.554 6.838 1.00 90.44 95 VAL A CA 1
ATOM 704 C C . VAL A 1 95 ? -9.141 -4.959 7.069 1.00 90.44 95 VAL A C 1
ATOM 706 O O . VAL A 1 95 ? -8.208 -4.209 6.778 1.00 90.44 95 VAL A O 1
ATOM 709 N N . ASP A 1 96 ? -8.961 -6.175 7.577 1.00 86.25 96 ASP A N 1
ATOM 710 C CA . ASP A 1 96 ? -7.642 -6.768 7.772 1.00 86.25 96 ASP A CA 1
ATOM 711 C C . ASP A 1 96 ? -7.062 -7.225 6.419 1.00 86.25 96 ASP A C 1
ATOM 713 O O . ASP A 1 96 ? -7.639 -8.117 5.782 1.00 86.25 96 ASP A O 1
ATOM 717 N N . PRO A 1 97 ? -5.924 -6.665 5.965 1.00 81.69 97 PRO A N 1
ATOM 718 C CA . PRO A 1 97 ? -5.306 -7.069 4.709 1.00 81.69 97 PRO A CA 1
ATOM 719 C C . PRO A 1 97 ? -4.988 -8.561 4.609 1.00 81.69 97 PRO A C 1
ATOM 721 O O . PRO A 1 97 ? -5.015 -9.093 3.502 1.00 81.69 97 PRO A O 1
ATOM 724 N N . ALA A 1 98 ? -4.710 -9.243 5.726 1.00 77.75 98 ALA A N 1
ATOM 725 C CA . ALA A 1 98 ? -4.358 -10.663 5.713 1.00 77.75 98 ALA A CA 1
ATOM 726 C C . ALA A 1 98 ? -5.549 -11.567 5.353 1.00 77.75 98 ALA A C 1
ATOM 728 O O . ALA A 1 98 ? -5.369 -12.684 4.869 1.00 77.75 98 ALA A O 1
ATOM 729 N N . LYS A 1 99 ? -6.779 -11.093 5.583 1.00 80.25 99 LYS A N 1
ATOM 730 C CA . LYS A 1 99 ? -8.014 -11.869 5.386 1.00 80.25 99 LYS A CA 1
ATOM 731 C C . LYS A 1 99 ? -8.766 -11.480 4.118 1.00 80.25 99 LYS A C 1
ATOM 733 O O . LYS A 1 99 ? -9.661 -12.202 3.681 1.00 80.25 99 LYS A O 1
ATOM 738 N N . VAL A 1 100 ? -8.418 -10.345 3.521 1.00 82.25 100 VAL A N 1
ATOM 739 C CA . VAL A 1 100 ? -9.177 -9.754 2.422 1.00 82.25 100 VAL A CA 1
ATOM 740 C C . VAL A 1 100 ? -8.645 -10.199 1.073 1.00 82.25 100 VAL A C 1
ATOM 742 O O . VAL A 1 100 ? -7.480 -10.003 0.729 1.00 82.25 100 VAL A O 1
ATOM 745 N N . LYS A 1 101 ? -9.555 -10.715 0.248 1.00 81.50 101 LYS A N 1
ATOM 746 C CA . LYS A 1 101 ? -9.301 -11.007 -1.162 1.00 81.50 101 LYS A CA 1
ATOM 747 C C . LYS A 1 101 ? -9.989 -9.968 -2.046 1.00 81.50 101 LYS A C 1
ATOM 749 O O . LYS A 1 101 ? -11.046 -9.433 -1.715 1.00 81.50 101 LYS A O 1
ATOM 754 N N . GLY A 1 102 ? -9.386 -9.693 -3.200 1.00 84.94 102 GLY A N 1
ATOM 755 C CA . GLY A 1 102 ? -9.967 -8.817 -4.219 1.00 84.94 102 GLY A CA 1
ATOM 756 C C . GLY A 1 102 ? -9.582 -7.342 -4.090 1.00 84.94 102 GLY A C 1
ATOM 757 O O . GLY A 1 102 ? -8.458 -7.004 -3.696 1.00 84.94 102 GLY A O 1
ATOM 758 N N . ALA A 1 103 ? -10.486 -6.470 -4.539 1.00 88.06 103 ALA A N 1
ATOM 759 C CA . ALA A 1 103 ? -10.258 -5.035 -4.644 1.00 88.06 103 ALA A CA 1
ATOM 760 C C . ALA A 1 103 ? -10.292 -4.363 -3.268 1.00 88.06 103 ALA A C 1
ATOM 762 O O . ALA A 1 103 ? -11.272 -4.478 -2.534 1.00 88.06 103 ALA A O 1
ATOM 763 N N . VAL A 1 104 ? -9.226 -3.627 -2.961 1.00 91.75 104 VAL A N 1
ATOM 764 C CA . VAL A 1 104 ? -9.055 -2.892 -1.705 1.00 91.75 104 VAL A CA 1
ATOM 765 C C . VAL A 1 104 ? -8.643 -1.452 -1.977 1.00 91.75 104 VAL A C 1
ATOM 767 O O . VAL A 1 104 ? -8.142 -1.117 -3.057 1.00 91.75 104 VAL A O 1
ATOM 770 N N . ARG A 1 105 ? -8.857 -0.593 -0.986 1.00 91.88 105 ARG A N 1
ATOM 771 C CA . ARG A 1 105 ? -8.521 0.829 -1.006 1.00 91.88 105 ARG A CA 1
ATOM 772 C C . ARG A 1 105 ? -7.606 1.147 0.173 1.00 91.88 105 ARG A C 1
ATOM 774 O O . ARG A 1 105 ? -7.898 0.737 1.288 1.00 91.88 105 ARG A O 1
ATOM 781 N N . LEU A 1 106 ? -6.521 1.872 -0.073 1.00 92.00 106 LEU A N 1
ATOM 782 C CA . LEU A 1 106 ? -5.588 2.336 0.957 1.00 92.00 106 LEU A CA 1
ATOM 783 C C . LEU A 1 106 ? -5.932 3.788 1.293 1.00 92.00 106 LEU A C 1
ATOM 785 O O . LEU A 1 106 ? -6.075 4.591 0.371 1.00 92.00 106 LEU A O 1
ATOM 789 N N . ARG A 1 107 ? -6.057 4.141 2.570 1.00 91.69 107 ARG A N 1
ATOM 790 C CA . ARG A 1 107 ? -6.245 5.530 3.022 1.00 91.69 107 ARG A CA 1
ATOM 791 C C . ARG A 1 107 ? -5.286 5.843 4.171 1.00 91.69 107 ARG A C 1
ATOM 793 O O . ARG A 1 107 ? -4.808 4.928 4.843 1.00 91.69 107 ARG A O 1
ATOM 800 N N . LEU A 1 108 ? -4.968 7.124 4.357 1.00 90.25 108 LEU A N 1
ATOM 801 C CA . LEU A 1 108 ? -4.198 7.556 5.524 1.00 90.25 108 LEU A CA 1
ATOM 802 C C . LEU A 1 108 ? -5.005 7.266 6.781 1.00 90.25 108 LEU A C 1
ATOM 804 O O . LEU A 1 108 ? -6.188 7.595 6.835 1.00 90.25 108 LEU A O 1
ATOM 808 N N . LYS A 1 109 ? -4.353 6.690 7.790 1.00 85.00 109 LYS A N 1
ATOM 809 C CA . LYS A 1 109 ? -4.961 6.607 9.109 1.00 85.00 109 LYS A CA 1
ATOM 810 C C . LYS A 1 109 ? -4.852 7.994 9.735 1.00 85.00 109 LYS A C 1
ATOM 812 O O . LYS A 1 109 ? -3.748 8.456 10.011 1.00 85.00 109 LYS A O 1
ATOM 817 N N . CYS A 1 110 ? -5.980 8.674 9.906 1.00 67.00 110 CYS A N 1
ATOM 818 C CA . CYS A 1 110 ? -6.027 9.854 10.760 1.00 67.00 110 CYS A CA 1
ATOM 819 C C . CYS A 1 110 ? -5.883 9.338 12.197 1.00 67.00 110 CYS A C 1
ATOM 821 O O . CYS A 1 110 ? -6.778 8.640 12.676 1.00 67.00 110 CYS A O 1
ATOM 823 N N . GLN A 1 111 ? -4.713 9.542 12.804 1.00 58.41 111 GLN A N 1
ATOM 824 C CA . GLN A 1 111 ? -4.529 9.318 14.239 1.00 58.41 111 GLN A CA 1
ATOM 825 C C . GLN A 1 111 ? -5.199 10.443 15.021 1.00 58.41 111 GLN A C 1
ATOM 827 O O . GLN A 1 111 ? -5.196 11.585 14.504 1.00 58.41 111 GLN A O 1
#

Secondary structure (DSSP, 8-state):
-HHHHHHHHHHHHHHHHHHHHH-S-SS----HHHHHHHHHHHHHHH-TT-EE-HHHHHHHH-TTTTTTTHHHHHHHHHHHHHTTSEEEEETTEE--TTT--S--EEEE---

Organism: Pirellula staleyi (strain ATCC 27377 / DSM 6068 / ICPB 4128) (NCBI:txid530564)

Solvent-accessible surface area (backbone atoms only — not comparable to full-atom values): 6544 Å² total; per-residue (Å²): 126,78,74,60,63,61,57,57,56,53,55,56,53,54,52,53,57,51,52,67,64,68,69,58,71,83,76,77,82,80,52,67,67,60,51,49,52,48,47,53,52,54,22,58,76,61,30,67,94,32,67,44,45,65,66,55,48,26,38,75,77,33,72,91,53,26,73,78,41,45,62,58,47,52,53,47,51,42,52,36,36,76,69,59,57,31,41,39,25,46,96,86,40,81,49,62,65,92,79,60,80,81,82,53,32,39,25,38,44,82,125

Nearest PDB structures (foldseek):
  2ns0-assembly1_A  TM=9.508E-01  e=2.509E-09  Rhodococcus jostii RHA1
  2o03-assembly1_A-2  TM=6.414E-01  e=1.781E-01  Mycobacterium tuberculosis
  6dk4-assembly1_A  TM=7.016E-01  e=6.480E-01  Campylobacter jejuni
  9fp6-assembly1_F  TM=6.433E-01  e=1.355E+00  Nicotiana benthamiana
  9gc3-assembly1_A  TM=5.939E-01  e=1.533E+00  Saccharomyces cerevisiae

Radius of gyration: 20.81 Å; Cα contacts (8 Å, |Δi|>4): 121; chains: 1; bounding box: 50×35×60 Å

Sequence (111 aa):
MARLAVKLAKIAKLAKTCFELLSKPSCPVLTGVQIESAILQLVAKRGPAKSCCPSEVARSLAPLDWRAQMEDVRRIASQLVAKGLIEITQGGQPVDPAKVKGAVRLRLKCQ

Mean predicted aligned error: 11.23 Å